Protein AF-A0A371QHG6-F1 (afdb_monomer_lite)

Foldseek 3Di:
DWKKWKWWWWDAVVWIKIFIDIDDDPDPVRVVLQVLLVVLQCVVRIGTDDDMDMDTDDPPPCVVVVVVVVVVVLPDDWAKEKEWEAEDDPDDDDSNDDPVRSVVVVVVVVPDDPVVRVVRTDIDIGIMDIPDPDDDDDDRDYHYTYGYD

Radius of gyration: 16.73 Å; chains: 1; bounding box: 40×27×48 Å

Secondary structure (DSSP, 8-state):
-EEEEEEEEEEETTEEEEEEEEEEESSHHHHHHHHHHHHHHHHTTSEE-S-PPEEEE-TTTTHHHHHHHHHHHH-S-EEEEEEEEE--SSS---TTS-HHHHHHHHHHHT---TTTTGGGEEEEEEEEEE--S---S----EEEEEEE-

pLDDT: mean 76.26, std 13.4, range [43.44, 94.25]

Sequence (149 aa):
MNNYFSEIEFKYGNSQFWFPFFFGAENLEIAKKKLQTYITALKKHYQITNNPNITPIIEKVNSNQLNEYVDKRLKGRVYILNTNIWEMHGMESIPELDLIENMDLLVQSGDYDSNSLAEMINQLKLPVKKLSPDFPETGDEFLLINVLR

Structure (mmCIF, N/CA/C/O backbone):
data_AF-A0A371QHG6-F1
#
_entry.id   AF-A0A371QHG6-F1
#
loop_
_atom_site.group_PDB
_atom_site.id
_atom_site.type_symbol
_atom_site.label_atom_id
_atom_site.label_alt_id
_atom_site.label_comp_id
_atom_site.label_asym_id
_atom_site.label_entity_id
_atom_site.label_seq_id
_atom_site.pdbx_PDB_ins_code
_atom_site.Cartn_x
_atom_site.Cartn_y
_atom_site.Cartn_z
_atom_site.occupancy
_atom_site.B_iso_or_equiv
_atom_site.auth_seq_id
_atom_site.auth_comp_id
_atom_site.auth_asym_id
_atom_site.auth_atom_id
_atom_site.pdbx_PDB_model_num
ATOM 1 N N . MET A 1 1 ? 15.636 -8.694 -7.285 1.00 82.31 1 MET A N 1
ATOM 2 C CA . MET A 1 1 ? 14.490 -7.880 -6.829 1.00 82.31 1 MET A CA 1
ATOM 3 C C . MET A 1 1 ? 14.492 -7.885 -5.310 1.00 82.31 1 MET A C 1
ATOM 5 O O . MET A 1 1 ? 14.597 -8.964 -4.741 1.00 82.31 1 MET A O 1
ATOM 9 N N . ASN A 1 2 ? 14.467 -6.712 -4.679 1.00 90.81 2 ASN A N 1
ATOM 10 C CA . ASN A 1 2 ? 14.468 -6.549 -3.224 1.00 90.81 2 ASN A CA 1
ATOM 11 C C . ASN A 1 2 ? 13.039 -6.307 -2.731 1.00 90.81 2 ASN A C 1
ATOM 13 O O . ASN A 1 2 ? 12.245 -5.678 -3.432 1.00 90.81 2 ASN A O 1
ATOM 17 N N . ASN A 1 3 ? 12.723 -6.786 -1.530 1.00 93.25 3 ASN A N 1
ATOM 18 C CA . ASN A 1 3 ? 11.407 -6.616 -0.926 1.00 93.25 3 ASN A CA 1
ATOM 19 C C . ASN A 1 3 ? 11.426 -5.452 0.068 1.00 93.25 3 ASN A C 1
ATOM 21 O O . ASN A 1 3 ? 12.385 -5.271 0.819 1.00 93.25 3 ASN A O 1
ATOM 25 N N . TYR A 1 4 ? 10.353 -4.673 0.074 1.00 94.25 4 TYR A N 1
ATOM 26 C CA . TYR A 1 4 ? 10.173 -3.505 0.923 1.00 94.25 4 TYR A CA 1
ATOM 27 C C . TYR A 1 4 ? 8.810 -3.554 1.606 1.00 94.25 4 TYR A C 1
ATOM 29 O O . TYR A 1 4 ? 7.848 -4.122 1.084 1.00 94.25 4 TYR A O 1
ATOM 37 N N . PHE A 1 5 ? 8.750 -2.938 2.777 1.00 93.88 5 PHE A N 1
ATOM 3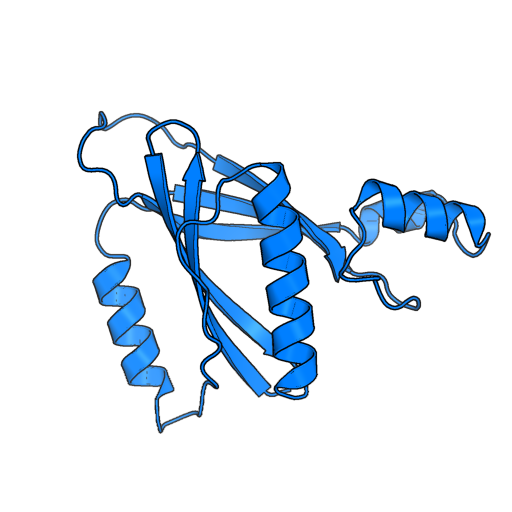8 C CA . PHE A 1 5 ? 7.558 -2.758 3.584 1.00 93.88 5 PHE A CA 1
ATOM 39 C C . PHE A 1 5 ? 7.328 -1.269 3.832 1.00 93.88 5 PHE A C 1
ATOM 41 O O . PHE A 1 5 ? 8.277 -0.514 4.060 1.00 93.88 5 PHE A O 1
ATOM 48 N N . SER A 1 6 ? 6.071 -0.848 3.804 1.00 94.12 6 SER A N 1
ATOM 49 C CA . SER A 1 6 ? 5.655 0.475 4.241 1.00 94.12 6 SER A CA 1
ATOM 50 C C . SER A 1 6 ? 4.284 0.416 4.901 1.00 94.12 6 SER A C 1
ATOM 52 O O . SER A 1 6 ? 3.474 -0.462 4.613 1.00 94.12 6 SER A O 1
ATOM 54 N N . GLU A 1 7 ? 4.018 1.364 5.788 1.00 93.25 7 GLU A N 1
ATOM 55 C CA . GLU A 1 7 ? 2.761 1.453 6.521 1.00 93.25 7 GLU A CA 1
ATOM 56 C C . GLU A 1 7 ? 2.018 2.698 6.092 1.00 93.25 7 GLU A C 1
ATOM 58 O O . GLU A 1 7 ? 2.492 3.809 6.333 1.00 93.25 7 GLU A O 1
ATOM 63 N N . ILE A 1 8 ? 0.841 2.525 5.504 1.00 92.12 8 ILE A N 1
ATOM 64 C CA . ILE A 1 8 ? 0.037 3.647 5.033 1.00 92.12 8 ILE A CA 1
ATOM 65 C C . ILE A 1 8 ? -1.215 3.746 5.891 1.00 92.12 8 ILE A C 1
ATOM 67 O O . ILE A 1 8 ? -1.970 2.784 6.022 1.00 92.12 8 ILE A O 1
ATOM 71 N N . GLU A 1 9 ? -1.443 4.917 6.469 1.00 92.50 9 GLU A N 1
ATOM 72 C CA . GLU A 1 9 ? -2.668 5.249 7.179 1.00 92.50 9 GLU A CA 1
ATOM 73 C C . GLU A 1 9 ? -3.415 6.347 6.443 1.00 92.50 9 GLU A C 1
ATOM 75 O O . GLU A 1 9 ? -2.832 7.340 5.997 1.00 92.50 9 GLU A O 1
ATOM 80 N N . PHE A 1 10 ? -4.720 6.158 6.306 1.00 90.00 10 PHE A N 1
ATOM 81 C CA . PHE A 1 10 ? -5.560 7.057 5.535 1.00 90.00 10 PHE A CA 1
ATOM 82 C C . PHE A 1 10 ? -6.988 7.100 6.068 1.00 90.00 10 PHE A C 1
ATOM 84 O O . PHE A 1 10 ? -7.431 6.195 6.773 1.00 90.00 10 PHE A O 1
ATOM 91 N N . LYS A 1 11 ? -7.720 8.161 5.735 1.00 88.81 11 LYS A N 1
ATOM 92 C CA . LYS A 1 11 ? -9.113 8.369 6.132 1.00 88.81 11 LYS A CA 1
ATOM 93 C C . LYS A 1 11 ? -10.062 8.346 4.941 1.00 88.81 11 LYS A C 1
ATOM 95 O O . LYS A 1 11 ? -9.763 8.919 3.894 1.00 88.81 11 LYS A O 1
ATOM 100 N N . TYR A 1 12 ? -11.228 7.743 5.163 1.00 83.75 12 TYR A N 1
ATOM 101 C CA . TYR A 1 12 ? -12.412 7.816 4.308 1.00 83.75 12 TYR A CA 1
ATOM 102 C C . TYR A 1 12 ? -13.622 8.170 5.178 1.00 83.75 12 TYR A C 1
ATOM 104 O O . TYR A 1 12 ? -13.993 7.411 6.081 1.00 83.75 12 TYR A O 1
ATOM 112 N N . GLY A 1 13 ? -14.206 9.351 4.964 1.00 83.25 13 GLY A N 1
ATOM 113 C CA . GLY A 1 13 ? -15.190 9.910 5.893 1.00 83.25 13 GLY A CA 1
ATOM 114 C C . GLY A 1 13 ? -14.627 9.992 7.320 1.00 83.25 13 GLY A C 1
ATOM 115 O O . GLY A 1 13 ? -13.531 10.505 7.534 1.00 83.25 13 GLY A O 1
ATOM 116 N N . ASN A 1 14 ? -15.348 9.427 8.292 1.00 83.88 14 ASN A N 1
ATOM 117 C CA . ASN A 1 14 ? -14.932 9.386 9.704 1.00 83.88 14 ASN A CA 1
ATOM 118 C C . ASN A 1 14 ? -14.085 8.150 10.065 1.00 83.88 14 ASN A C 1
ATOM 120 O O . ASN A 1 14 ? -13.714 7.954 11.224 1.00 83.88 14 ASN A O 1
ATOM 124 N N . SER A 1 15 ? -13.802 7.286 9.089 1.00 82.44 15 SER A N 1
ATOM 125 C CA . SER A 1 15 ? -13.067 6.043 9.308 1.00 82.44 15 SER A CA 1
ATOM 126 C C . SER A 1 15 ? -11.593 6.233 8.980 1.00 82.44 15 SER A C 1
ATOM 128 O O . SER A 1 15 ? -11.262 6.709 7.897 1.00 82.44 15 SER A O 1
ATOM 130 N N . GLN A 1 16 ? -10.712 5.837 9.896 1.00 88.25 16 GLN A N 1
ATOM 131 C CA . GLN A 1 16 ? -9.277 5.733 9.640 1.00 88.25 16 GLN A CA 1
ATOM 132 C C . GLN A 1 16 ? -8.916 4.278 9.358 1.00 88.25 16 GLN A C 1
ATOM 134 O O . GLN A 1 16 ? -9.453 3.372 9.992 1.00 88.25 16 GLN A O 1
ATOM 139 N N . PHE A 1 17 ? -8.003 4.058 8.425 1.00 86.88 17 PHE A N 1
ATOM 140 C CA . PHE A 1 17 ? -7.540 2.752 7.988 1.00 86.88 17 PHE A CA 1
ATOM 141 C C . PHE A 1 17 ? -6.021 2.682 8.065 1.00 86.88 17 PHE A C 1
ATOM 143 O O . PHE A 1 17 ? -5.339 3.697 7.954 1.00 86.88 17 PHE A O 1
ATOM 150 N N . TRP A 1 18 ? -5.511 1.471 8.242 1.00 90.19 18 TRP A N 1
ATOM 151 C CA . TRP A 1 18 ? -4.106 1.111 8.171 1.00 90.19 18 TRP A CA 1
ATOM 152 C C . TRP A 1 18 ? -3.926 -0.005 7.149 1.00 90.19 18 TRP A C 1
ATOM 154 O O . TRP A 1 18 ? -4.656 -1.002 7.161 1.00 90.19 18 TRP A O 1
ATOM 164 N N . PHE A 1 19 ? -2.938 0.166 6.282 1.00 89.31 19 PHE A N 1
ATOM 165 C CA . PHE A 1 19 ? -2.598 -0.754 5.215 1.00 89.31 19 PHE A CA 1
ATOM 166 C C . PHE A 1 19 ? -1.112 -1.143 5.300 1.00 89.31 19 PHE A C 1
ATOM 168 O O . PHE A 1 19 ? -0.247 -0.275 5.128 1.00 89.31 19 PHE A O 1
ATOM 175 N N . PRO A 1 20 ? -0.800 -2.430 5.555 1.00 90.19 20 PRO A N 1
ATOM 176 C CA . PRO A 1 20 ? 0.559 -2.943 5.447 1.00 90.19 20 PRO A CA 1
ATOM 177 C C . PRO A 1 20 ? 0.911 -3.181 3.975 1.00 90.19 20 PRO A C 1
ATOM 179 O O . PRO A 1 20 ? 0.432 -4.131 3.353 1.00 90.19 20 PRO A O 1
ATOM 182 N N . PHE A 1 21 ? 1.758 -2.325 3.410 1.00 89.88 21 PHE A N 1
ATOM 183 C CA . PHE A 1 21 ? 2.119 -2.384 2.002 1.00 89.88 21 PHE A CA 1
ATOM 184 C C . PHE A 1 21 ? 3.460 -3.094 1.792 1.00 89.88 21 PHE A C 1
ATOM 186 O O . PHE A 1 21 ? 4.523 -2.559 2.105 1.00 89.88 21 PHE A O 1
ATOM 193 N N . PHE A 1 22 ? 3.399 -4.299 1.225 1.00 88.56 22 PHE A N 1
ATOM 194 C CA . PHE A 1 22 ? 4.557 -5.106 0.844 1.00 88.56 22 PHE A CA 1
ATOM 195 C C . PHE A 1 22 ? 4.754 -5.064 -0.669 1.00 88.56 22 PHE A C 1
ATOM 197 O O . PHE A 1 22 ? 3.815 -5.325 -1.423 1.00 88.56 22 PHE A O 1
ATOM 204 N N . PHE A 1 23 ? 5.963 -4.748 -1.132 1.00 88.12 23 PHE A N 1
ATOM 205 C CA . PHE A 1 23 ? 6.225 -4.603 -2.565 1.00 88.12 23 PHE A CA 1
ATOM 206 C C . PHE A 1 23 ? 7.691 -4.834 -2.943 1.00 88.12 23 PHE A C 1
ATOM 208 O O . PHE A 1 23 ? 8.604 -4.653 -2.140 1.00 88.12 23 PHE A O 1
ATOM 215 N N . GLY A 1 24 ? 7.907 -5.231 -4.200 1.00 87.94 24 GLY A N 1
ATOM 216 C CA . GLY A 1 24 ? 9.230 -5.452 -4.780 1.00 87.94 24 GLY A CA 1
ATOM 217 C C . GLY A 1 24 ? 9.747 -4.247 -5.574 1.00 87.94 24 GLY A C 1
ATOM 218 O O . GLY A 1 24 ? 9.012 -3.634 -6.361 1.00 87.94 24 GLY A O 1
ATOM 219 N N . ALA A 1 25 ? 11.031 -3.935 -5.418 1.00 90.12 25 ALA A N 1
ATOM 220 C CA . ALA A 1 25 ? 11.750 -2.947 -6.222 1.00 90.12 25 ALA A CA 1
ATOM 221 C C . ALA A 1 25 ? 13.226 -3.338 -6.387 1.00 90.12 25 ALA A C 1
ATOM 223 O O . ALA A 1 25 ? 13.758 -4.159 -5.641 1.00 90.12 25 ALA A O 1
ATOM 224 N N . GLU A 1 26 ? 13.904 -2.776 -7.383 1.00 90.69 26 GLU A N 1
ATOM 225 C CA . GLU A 1 26 ? 15.319 -3.081 -7.629 1.00 90.69 26 GLU A CA 1
ATOM 226 C C . GLU A 1 26 ? 16.232 -2.430 -6.586 1.00 90.69 26 GLU A C 1
ATOM 228 O O . GLU A 1 26 ? 17.181 -3.049 -6.110 1.00 90.69 26 GLU A O 1
ATOM 233 N N . ASN A 1 27 ? 15.915 -1.201 -6.185 1.00 92.69 27 ASN A N 1
ATOM 234 C CA . ASN A 1 27 ? 16.666 -0.426 -5.206 1.00 92.69 27 ASN A CA 1
ATOM 235 C C . ASN A 1 27 ? 15.735 0.512 -4.415 1.00 92.69 27 ASN A C 1
ATOM 237 O O . ASN A 1 27 ? 14.535 0.607 -4.687 1.00 92.69 27 ASN A O 1
ATOM 241 N N . LEU A 1 28 ? 16.297 1.208 -3.420 1.00 92.38 28 LEU A N 1
ATOM 242 C CA . LEU A 1 28 ? 15.537 2.092 -2.532 1.00 92.38 28 LEU A CA 1
ATOM 243 C C . LEU A 1 28 ? 14.926 3.295 -3.267 1.00 92.38 28 LEU A C 1
ATOM 245 O O . LEU A 1 28 ? 13.853 3.751 -2.881 1.00 92.38 28 LEU A O 1
ATOM 249 N N . GLU A 1 29 ? 15.576 3.820 -4.305 1.00 91.94 29 GLU A N 1
ATOM 250 C CA . GLU A 1 29 ? 15.043 4.955 -5.069 1.00 91.94 29 GLU A CA 1
ATOM 251 C C . GLU A 1 29 ? 13.797 4.555 -5.859 1.00 91.94 29 GLU A C 1
ATOM 253 O O . GLU A 1 29 ? 12.767 5.223 -5.769 1.00 91.94 29 GLU A O 1
ATOM 258 N N . ILE A 1 30 ? 13.842 3.409 -6.542 1.00 89.12 30 ILE A N 1
ATOM 259 C CA . ILE A 1 30 ? 12.679 2.840 -7.234 1.00 89.12 30 ILE A CA 1
ATOM 260 C C . ILE A 1 30 ? 11.584 2.479 -6.224 1.00 89.12 30 ILE A C 1
ATOM 262 O O . ILE A 1 30 ? 10.405 2.706 -6.489 1.00 89.12 30 ILE A O 1
ATOM 266 N N . ALA A 1 31 ? 11.946 1.978 -5.039 1.00 89.56 31 ALA A N 1
ATOM 267 C CA . ALA A 1 31 ? 10.975 1.708 -3.983 1.00 89.56 31 ALA A CA 1
ATOM 268 C C . ALA A 1 31 ? 10.240 2.984 -3.531 1.00 89.56 31 ALA A C 1
ATOM 270 O O . ALA A 1 31 ? 9.020 2.962 -3.367 1.00 89.56 31 ALA A O 1
ATOM 271 N N . LYS A 1 32 ? 10.966 4.101 -3.372 1.00 90.62 32 LYS A N 1
ATOM 272 C CA . LYS A 1 32 ? 10.395 5.417 -3.038 1.00 90.62 32 LYS A CA 1
ATOM 273 C C . LYS A 1 32 ? 9.451 5.917 -4.120 1.00 90.62 32 LYS A C 1
ATOM 275 O O . LYS A 1 32 ? 8.339 6.314 -3.787 1.00 90.62 32 LYS A O 1
ATOM 280 N N . LYS A 1 33 ? 9.864 5.854 -5.390 1.00 87.62 33 LYS A N 1
ATOM 281 C CA . LYS A 1 33 ? 9.011 6.226 -6.529 1.00 87.62 33 LYS A CA 1
ATOM 282 C C . LYS A 1 33 ? 7.722 5.406 -6.538 1.00 87.62 33 LYS A C 1
ATOM 284 O O . LYS A 1 33 ? 6.645 5.986 -6.513 1.00 87.62 33 LYS A O 1
ATOM 289 N N . LYS A 1 34 ? 7.826 4.072 -6.449 1.00 85.81 34 LYS A N 1
ATOM 290 C CA . LYS A 1 34 ? 6.656 3.182 -6.389 1.00 85.81 34 LYS A CA 1
ATOM 291 C C . LYS A 1 34 ? 5.728 3.547 -5.236 1.00 85.81 34 LYS A C 1
ATOM 293 O O . LYS A 1 34 ? 4.540 3.744 -5.459 1.00 85.81 34 LYS A O 1
ATOM 298 N N . LEU A 1 35 ? 6.249 3.672 -4.014 1.00 88.50 35 LEU A N 1
ATOM 299 C CA . LEU A 1 35 ? 5.434 4.063 -2.863 1.00 88.50 35 LEU A CA 1
ATOM 300 C C . LEU A 1 35 ? 4.741 5.415 -3.097 1.00 88.50 35 LEU A C 1
ATOM 302 O O . LEU A 1 35 ? 3.557 5.549 -2.792 1.00 88.50 35 LEU A O 1
ATOM 306 N N . GLN A 1 36 ? 5.447 6.392 -3.669 1.00 87.31 36 GLN A N 1
ATOM 307 C CA . GLN A 1 36 ? 4.881 7.700 -3.975 1.00 87.31 36 GLN A CA 1
ATOM 308 C C . GLN A 1 36 ? 3.725 7.600 -4.975 1.00 87.31 36 GLN A C 1
ATOM 310 O O . GLN A 1 36 ? 2.695 8.227 -4.737 1.00 87.31 36 GLN A O 1
ATOM 315 N N . THR A 1 37 ? 3.826 6.764 -6.011 1.00 82.56 37 THR A N 1
ATOM 316 C CA . THR A 1 37 ? 2.718 6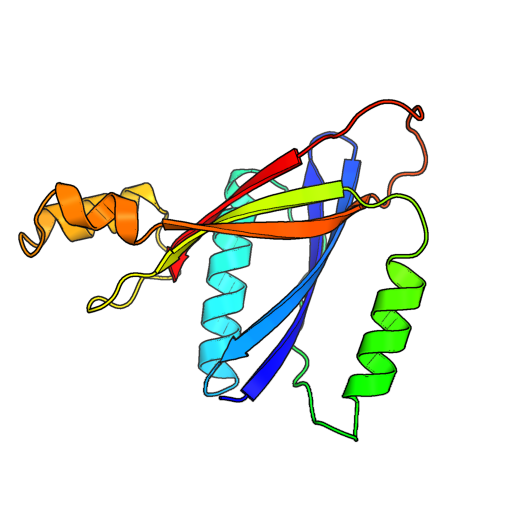.535 -6.951 1.00 82.56 37 THR A CA 1
ATOM 317 C C . THR A 1 37 ? 1.481 5.969 -6.246 1.00 82.56 37 THR A C 1
ATOM 319 O O . THR A 1 37 ? 0.371 6.465 -6.443 1.00 82.56 37 THR A O 1
ATOM 322 N N . TYR A 1 38 ? 1.655 4.995 -5.341 1.00 83.25 38 TYR A N 1
ATOM 323 C CA . TYR A 1 38 ? 0.549 4.465 -4.525 1.00 83.25 38 TYR A CA 1
ATOM 324 C C . TYR A 1 38 ? -0.064 5.535 -3.612 1.00 83.25 38 TYR A C 1
ATOM 326 O O . TYR A 1 38 ? -1.286 5.617 -3.490 1.00 83.25 38 TYR A O 1
ATOM 334 N N . ILE A 1 39 ? 0.762 6.372 -2.978 1.00 87.00 39 ILE A N 1
ATOM 335 C CA . ILE A 1 39 ? 0.298 7.473 -2.122 1.00 87.00 39 ILE A CA 1
ATOM 336 C C . ILE A 1 39 ? -0.477 8.507 -2.936 1.00 87.00 39 ILE A C 1
ATOM 338 O O . ILE A 1 39 ? -1.532 8.954 -2.491 1.00 87.00 39 ILE A O 1
ATOM 342 N N . THR A 1 40 ? 0.026 8.905 -4.104 1.00 83.56 40 THR A N 1
ATOM 343 C CA . THR A 1 40 ? -0.644 9.859 -4.998 1.00 83.56 40 THR A CA 1
ATOM 344 C C . THR A 1 40 ? -2.004 9.312 -5.432 1.00 83.56 40 THR A C 1
ATOM 346 O O . THR A 1 40 ? -3.007 10.014 -5.321 1.00 83.56 40 THR A O 1
ATOM 349 N N . ALA A 1 41 ? -2.069 8.037 -5.819 1.00 79.62 41 ALA A N 1
ATOM 350 C CA . ALA A 1 41 ? -3.316 7.353 -6.152 1.00 79.62 41 ALA A CA 1
ATOM 351 C C . ALA A 1 41 ? -4.311 7.319 -4.978 1.00 79.62 41 ALA A C 1
ATOM 353 O O . ALA A 1 41 ? -5.485 7.652 -5.141 1.00 79.62 41 ALA A O 1
ATOM 354 N N . LEU A 1 42 ? -3.840 6.969 -3.778 1.00 81.75 42 LEU A N 1
ATOM 355 C CA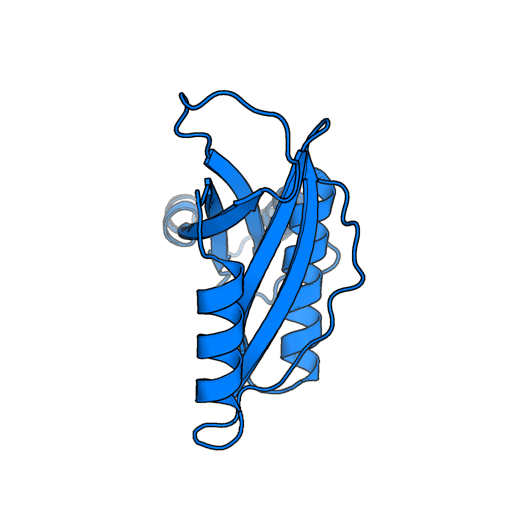 . LEU A 1 42 ? -4.639 6.997 -2.553 1.00 81.75 42 LEU A CA 1
ATOM 356 C C . LEU A 1 42 ? -5.178 8.400 -2.252 1.00 81.75 42 LEU A C 1
ATOM 358 O O . LEU A 1 42 ? -6.354 8.541 -1.924 1.00 81.75 42 LEU A O 1
ATOM 362 N N . LYS A 1 43 ? -4.348 9.439 -2.394 1.00 86.06 43 LYS A N 1
ATOM 363 C CA . LYS A 1 43 ? -4.706 10.835 -2.087 1.00 86.06 43 LYS A CA 1
ATOM 364 C C . LYS A 1 43 ? -5.890 11.367 -2.893 1.00 86.06 43 LYS A C 1
ATOM 366 O O . LYS A 1 43 ? -6.532 12.313 -2.450 1.00 86.06 43 LYS A O 1
ATOM 371 N N . LYS A 1 44 ? -6.208 10.762 -4.040 1.00 81.56 44 LYS A N 1
ATOM 372 C CA . LYS A 1 44 ? -7.385 11.131 -4.842 1.00 81.56 44 LYS A CA 1
ATOM 373 C C . LYS A 1 44 ? -8.709 10.789 -4.169 1.00 81.56 44 LYS A C 1
ATOM 375 O O . LYS A 1 44 ? -9.709 11.456 -4.407 1.00 81.56 44 LYS A O 1
ATOM 380 N N . HIS A 1 45 ? -8.718 9.736 -3.359 1.00 80.19 45 HIS A N 1
ATOM 381 C CA . HIS A 1 45 ? -9.930 9.194 -2.745 1.00 80.19 45 HIS A CA 1
ATOM 382 C C . HIS A 1 45 ? -9.901 9.278 -1.214 1.00 80.19 45 HIS A C 1
ATOM 384 O O . HIS A 1 45 ? -10.948 9.207 -0.571 1.00 80.19 45 HIS A O 1
ATOM 390 N N . TYR A 1 46 ? -8.713 9.438 -0.628 1.00 85.88 46 TYR A N 1
ATOM 391 C CA . TYR A 1 46 ? -8.482 9.329 0.805 1.00 85.88 46 TYR A CA 1
ATOM 392 C C . TYR A 1 46 ? -7.548 10.420 1.314 1.00 85.88 46 TYR A C 1
ATOM 394 O O . TYR A 1 46 ? -6.613 10.847 0.640 1.00 85.88 46 TYR A O 1
ATOM 402 N N . GLN A 1 47 ? -7.736 10.816 2.568 1.00 89.44 47 GLN A N 1
ATOM 403 C CA . GLN A 1 47 ? -6.788 11.693 3.244 1.00 89.44 47 GLN A CA 1
ATOM 404 C C . GLN A 1 47 ? -5.698 10.849 3.909 1.00 89.44 47 GLN A C 1
ATOM 406 O O . GLN A 1 47 ? -5.977 10.147 4.875 1.00 89.44 47 GLN A O 1
ATOM 411 N N . ILE A 1 48 ? -4.458 10.934 3.429 1.00 90.38 48 ILE A N 1
ATOM 412 C CA . ILE A 1 48 ? -3.306 10.282 4.071 1.00 90.38 48 ILE A CA 1
ATOM 413 C C . ILE A 1 48 ? -3.011 10.955 5.419 1.00 90.38 48 ILE A C 1
ATOM 415 O O . ILE A 1 48 ? -2.892 12.180 5.483 1.00 90.38 48 ILE A O 1
ATOM 419 N N . THR A 1 49 ? -2.899 10.167 6.490 1.00 90.12 49 THR A N 1
ATOM 420 C CA . THR A 1 49 ? -2.722 10.667 7.866 1.00 90.12 49 THR A CA 1
ATOM 421 C C . THR A 1 49 ? -1.354 10.384 8.469 1.00 90.12 49 THR A C 1
ATOM 423 O O . THR A 1 49 ? -1.015 10.995 9.479 1.00 90.12 49 THR A O 1
ATOM 426 N N . ASN A 1 50 ? -0.561 9.494 7.874 1.00 86.94 50 ASN A N 1
ATOM 427 C CA . ASN A 1 50 ? 0.824 9.262 8.273 1.00 86.94 50 ASN A CA 1
ATOM 428 C C . ASN A 1 50 ? 1.789 9.588 7.122 1.00 86.94 50 ASN A C 1
ATOM 430 O O . ASN A 1 50 ? 1.398 9.618 5.961 1.00 86.94 50 ASN A O 1
ATOM 434 N N . ASN A 1 51 ? 3.055 9.860 7.442 1.00 80.06 51 ASN A N 1
ATOM 435 C CA . ASN A 1 51 ? 4.106 9.943 6.431 1.00 80.06 51 ASN A CA 1
ATOM 436 C C . ASN A 1 51 ? 4.780 8.562 6.331 1.00 80.06 51 ASN A C 1
ATOM 438 O O . ASN A 1 51 ? 5.540 8.210 7.239 1.00 80.06 51 ASN A O 1
ATOM 442 N N . PRO A 1 52 ? 4.455 7.745 5.318 1.00 86.38 52 PRO A N 1
ATOM 443 C CA . PRO A 1 52 ? 4.899 6.359 5.252 1.00 86.38 52 PRO A CA 1
ATOM 444 C C . PRO A 1 52 ? 6.412 6.265 5.016 1.00 86.38 52 PRO A C 1
ATOM 446 O O . PRO A 1 52 ? 6.954 6.804 4.052 1.00 86.38 52 PRO A O 1
ATOM 449 N N . ASN A 1 53 ? 7.097 5.539 5.900 1.00 89.56 53 ASN A N 1
ATOM 450 C CA . ASN A 1 53 ? 8.514 5.210 5.755 1.00 89.56 53 ASN A CA 1
ATOM 451 C C . ASN A 1 53 ? 8.684 3.883 5.009 1.00 89.56 53 ASN A C 1
ATOM 453 O O . ASN A 1 53 ? 7.830 3.000 5.097 1.00 89.56 53 ASN A O 1
ATOM 457 N N . ILE A 1 54 ? 9.805 3.728 4.301 1.00 93.31 54 ILE A N 1
ATOM 458 C CA . ILE A 1 54 ? 10.170 2.471 3.639 1.00 93.31 54 ILE A CA 1
ATOM 459 C C . ILE A 1 54 ? 11.154 1.703 4.510 1.00 93.3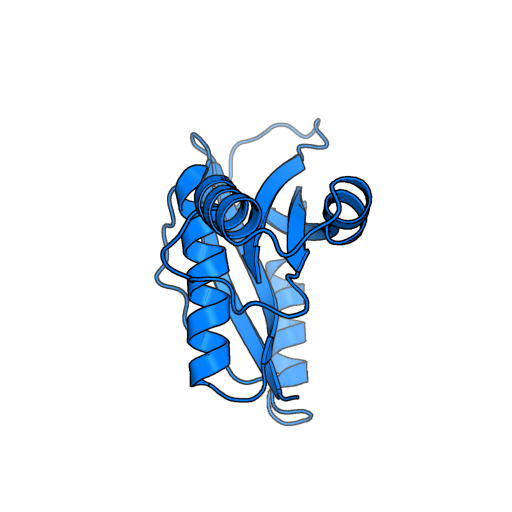1 54 ILE A C 1
ATOM 461 O O . ILE A 1 54 ? 12.210 2.219 4.878 1.00 93.31 54 ILE A O 1
ATOM 465 N N . THR A 1 55 ? 10.833 0.444 4.777 1.00 93.88 55 THR A N 1
ATOM 466 C CA . THR A 1 55 ? 11.695 -0.508 5.472 1.00 93.88 55 THR A CA 1
ATOM 467 C C . THR A 1 55 ? 12.098 -1.626 4.509 1.00 93.88 55 THR A C 1
ATOM 469 O O . THR A 1 55 ? 11.221 -2.291 3.959 1.00 93.88 55 THR A O 1
ATOM 472 N N . PRO A 1 56 ? 13.399 -1.867 4.266 1.00 93.19 56 PRO A N 1
ATOM 473 C CA . PRO A 1 56 ? 13.830 -3.027 3.493 1.00 93.19 56 PRO A CA 1
ATOM 474 C C . PRO A 1 56 ? 13.540 -4.317 4.267 1.00 93.19 56 PRO A C 1
ATOM 476 O O . PRO A 1 56 ? 13.779 -4.398 5.475 1.00 93.19 56 PRO A O 1
ATOM 479 N N . ILE A 1 57 ? 13.050 -5.333 3.565 1.00 92.81 57 ILE A N 1
ATOM 480 C CA . ILE A 1 57 ? 12.815 -6.668 4.112 1.00 92.81 57 ILE A CA 1
ATOM 481 C C . ILE A 1 57 ? 14.042 -7.512 3.797 1.00 92.81 57 ILE A C 1
ATOM 483 O O . ILE A 1 57 ? 14.349 -7.794 2.638 1.00 92.81 57 ILE A O 1
ATOM 487 N N . ILE A 1 58 ? 14.755 -7.898 4.845 1.00 90.31 58 ILE A N 1
ATOM 488 C CA . ILE A 1 58 ? 15.963 -8.705 4.781 1.00 90.31 58 ILE A CA 1
ATOM 489 C C . ILE A 1 58 ? 15.629 -10.064 5.392 1.00 90.31 58 ILE A C 1
ATOM 491 O O . ILE A 1 58 ? 15.350 -10.182 6.592 1.00 90.31 58 ILE A O 1
ATOM 495 N N . GLU A 1 59 ? 15.651 -11.095 4.547 1.00 85.69 59 GLU A N 1
ATOM 496 C CA . GLU A 1 59 ? 15.344 -12.465 4.950 1.00 85.69 59 GLU A CA 1
ATOM 497 C C . GLU A 1 59 ? 16.197 -12.912 6.137 1.00 85.69 59 GLU A C 1
ATOM 499 O O . GLU A 1 59 ? 17.401 -12.659 6.183 1.00 85.69 59 GLU A O 1
ATOM 504 N N . LYS A 1 60 ? 15.562 -13.587 7.104 1.00 82.94 60 LYS A N 1
ATOM 505 C CA . LYS A 1 60 ? 16.164 -14.056 8.370 1.00 82.94 60 LYS A CA 1
ATOM 506 C C . LYS A 1 60 ? 16.683 -12.962 9.313 1.00 82.94 60 LYS A C 1
ATOM 508 O O . LYS A 1 60 ? 17.080 -13.294 10.425 1.00 82.94 60 LYS A O 1
ATOM 513 N N . VAL A 1 61 ? 16.673 -11.691 8.909 1.00 89.00 61 VAL A N 1
ATOM 514 C CA . VAL A 1 61 ? 17.085 -10.564 9.758 1.00 89.00 61 VAL A CA 1
ATOM 515 C C . VAL A 1 61 ? 15.862 -9.898 10.371 1.00 89.00 61 VAL A C 1
ATOM 517 O O . VAL A 1 61 ? 15.755 -9.839 11.592 1.00 89.00 61 VAL A O 1
ATOM 520 N N . ASN A 1 62 ? 14.921 -9.432 9.545 1.00 88.12 62 ASN A N 1
ATOM 521 C CA . ASN A 1 62 ? 13.728 -8.724 10.024 1.00 88.12 62 ASN A CA 1
ATOM 522 C C . ASN A 1 62 ? 12.404 -9.242 9.442 1.00 88.12 62 ASN A C 1
ATOM 524 O O . ASN A 1 62 ? 11.355 -8.821 9.924 1.00 88.12 62 ASN A O 1
ATOM 528 N N . SER A 1 63 ? 12.417 -10.165 8.469 1.00 87.31 63 SER A N 1
ATOM 529 C CA . SER A 1 63 ? 11.186 -10.665 7.834 1.00 87.31 63 SER A CA 1
ATOM 530 C C . SER A 1 63 ? 10.216 -11.293 8.843 1.00 87.31 63 SER A C 1
ATOM 532 O O . SER A 1 63 ? 9.049 -10.914 8.884 1.00 87.31 63 SER A O 1
ATOM 534 N N . ASN A 1 64 ? 10.704 -12.155 9.742 1.00 88.06 64 ASN A N 1
ATOM 535 C CA . ASN A 1 64 ? 9.869 -12.761 10.790 1.00 88.06 64 ASN A CA 1
ATOM 536 C C . ASN A 1 64 ? 9.290 -11.723 11.760 1.00 88.06 64 ASN A C 1
ATOM 538 O O . ASN A 1 64 ? 8.116 -11.793 12.107 1.00 88.06 64 ASN A O 1
ATOM 542 N N . GLN A 1 65 ? 10.094 -10.740 12.173 1.00 89.62 65 GLN A N 1
ATOM 543 C CA . GLN A 1 65 ? 9.646 -9.690 13.091 1.00 89.62 65 GLN A CA 1
ATOM 544 C C . GLN A 1 65 ? 8.580 -8.797 12.448 1.00 89.62 65 GLN A C 1
ATOM 546 O O . GLN A 1 65 ? 7.597 -8.456 13.102 1.00 89.62 65 GLN A O 1
ATOM 551 N N . LEU A 1 66 ? 8.750 -8.451 11.168 1.00 89.31 66 LEU A N 1
ATOM 552 C CA . LEU A 1 66 ? 7.767 -7.688 10.400 1.00 89.31 66 LEU A CA 1
ATOM 553 C C . LEU A 1 66 ? 6.471 -8.477 10.209 1.00 89.31 66 LEU A C 1
ATOM 555 O O . LEU A 1 66 ? 5.397 -7.919 10.418 1.00 89.31 66 LEU A O 1
ATOM 559 N N . ASN A 1 67 ? 6.564 -9.768 9.885 1.00 84.38 67 ASN A N 1
ATOM 560 C CA . ASN A 1 67 ? 5.393 -10.633 9.757 1.00 84.38 67 ASN A CA 1
ATOM 561 C C . ASN A 1 67 ? 4.643 -10.739 11.087 1.00 84.38 67 ASN A C 1
ATOM 563 O O . ASN A 1 67 ? 3.452 -10.462 11.132 1.00 84.38 67 ASN A O 1
ATOM 567 N N . GLU A 1 68 ? 5.332 -11.021 12.196 1.00 87.44 68 GLU A N 1
ATOM 568 C CA . GLU A 1 68 ? 4.696 -11.064 13.517 1.00 87.44 68 GLU A CA 1
ATOM 569 C C . GLU A 1 68 ? 4.067 -9.726 13.918 1.00 87.44 68 GLU A C 1
ATOM 571 O O . GLU A 1 68 ? 3.009 -9.699 14.553 1.00 87.44 68 GLU A O 1
ATOM 576 N N . TYR A 1 69 ? 4.728 -8.614 13.597 1.00 89.81 69 TYR A N 1
ATOM 577 C CA . TYR A 1 69 ? 4.211 -7.272 13.839 1.00 89.81 69 TYR A CA 1
ATOM 578 C C . TYR A 1 69 ? 2.919 -7.031 13.051 1.00 89.81 69 TYR A C 1
ATOM 580 O O . TYR A 1 69 ? 1.908 -6.631 13.638 1.00 89.81 69 TYR A O 1
ATOM 588 N N . VAL A 1 70 ? 2.930 -7.328 11.750 1.00 86.44 70 VAL A N 1
ATOM 589 C CA . VAL A 1 70 ? 1.768 -7.177 10.871 1.00 86.44 70 VAL A CA 1
ATOM 590 C C . VAL A 1 70 ? 0.645 -8.112 11.291 1.00 86.44 70 VAL A C 1
ATOM 592 O O . VAL A 1 70 ? -0.479 -7.642 11.441 1.00 86.44 70 VAL A O 1
ATOM 595 N N . ASP A 1 71 ? 0.931 -9.378 11.584 1.00 82.88 71 ASP A N 1
ATOM 596 C CA . ASP A 1 71 ? -0.056 -10.353 12.045 1.00 82.88 71 ASP A CA 1
ATOM 597 C C . ASP A 1 71 ? -0.719 -9.892 13.339 1.00 82.88 71 ASP A C 1
ATOM 599 O O . ASP A 1 71 ? -1.945 -9.891 13.446 1.00 82.88 71 ASP A O 1
ATOM 603 N N . LYS A 1 72 ? 0.067 -9.435 14.326 1.00 83.69 72 LYS A N 1
ATOM 604 C CA . LYS A 1 72 ? -0.462 -8.879 15.582 1.00 83.69 72 LYS A CA 1
ATOM 605 C C . LYS A 1 72 ? -1.322 -7.646 15.325 1.00 83.69 72 LYS A C 1
ATOM 607 O O . LYS A 1 72 ? -2.379 -7.517 15.947 1.00 83.69 72 LYS A O 1
ATOM 612 N N . ARG A 1 73 ? -0.903 -6.758 14.419 1.00 83.69 73 ARG A N 1
ATOM 613 C CA . ARG A 1 73 ? -1.631 -5.525 14.104 1.00 83.69 73 ARG A CA 1
ATOM 614 C C . ARG A 1 73 ? -2.898 -5.802 13.294 1.00 83.69 73 ARG A C 1
ATOM 616 O O . ARG A 1 73 ? -3.899 -5.152 13.573 1.00 83.69 73 ARG A O 1
ATOM 623 N N . LEU A 1 74 ? -2.913 -6.784 12.393 1.00 77.25 74 LEU A N 1
ATOM 624 C CA . LEU A 1 74 ? -4.079 -7.201 11.600 1.00 77.25 74 LEU A CA 1
ATOM 625 C C . LEU A 1 74 ? -5.137 -7.973 12.398 1.00 77.25 74 LEU A C 1
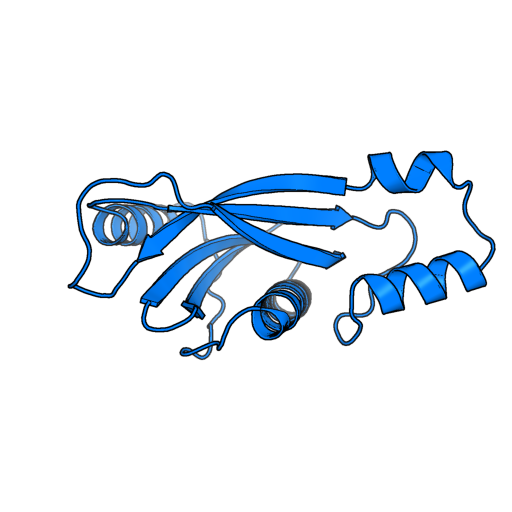ATOM 627 O O . LEU A 1 74 ? -6.254 -8.110 11.907 1.00 77.25 74 LEU A O 1
ATOM 631 N N . LYS A 1 75 ? -4.844 -8.437 13.622 1.00 72.25 75 LYS A N 1
ATOM 632 C CA . LYS A 1 75 ? -5.849 -9.108 14.468 1.00 72.25 75 LYS A CA 1
ATOM 633 C C . LYS A 1 75 ? -7.126 -8.266 14.594 1.00 72.25 75 LYS A C 1
ATOM 635 O O . LYS A 1 75 ? -7.066 -7.073 14.915 1.00 72.25 75 LYS A O 1
ATOM 640 N N . GLY A 1 76 ? -8.269 -8.919 14.382 1.00 66.88 76 GLY A N 1
ATOM 641 C CA . GLY A 1 76 ? -9.601 -8.313 14.374 1.00 66.88 76 GLY A CA 1
ATOM 642 C C . GLY A 1 76 ? -10.262 -8.384 12.996 1.00 66.88 76 GLY A C 1
ATOM 643 O O . GLY A 1 76 ? -9.905 -9.220 12.169 1.00 66.88 76 GLY A O 1
ATOM 644 N N . ARG A 1 77 ? -11.245 -7.511 12.756 1.00 70.25 77 ARG A N 1
ATOM 645 C CA . ARG A 1 77 ? -11.932 -7.410 11.462 1.00 70.25 77 ARG A CA 1
ATOM 646 C C . ARG A 1 77 ? -11.048 -6.689 10.444 1.00 70.25 77 ARG A C 1
ATOM 648 O O . ARG A 1 77 ? -10.561 -5.588 10.712 1.00 70.25 77 ARG A O 1
ATOM 655 N N . VAL A 1 78 ? -10.892 -7.297 9.273 1.00 75.31 78 VAL A N 1
ATOM 656 C CA . VAL A 1 78 ? -10.189 -6.726 8.120 1.00 75.31 78 VAL A CA 1
ATOM 657 C C . VAL A 1 78 ? -11.190 -6.332 7.038 1.00 75.31 78 VAL A C 1
ATOM 659 O O . VAL A 1 78 ? -12.236 -6.957 6.888 1.00 75.31 78 VAL A O 1
ATOM 662 N N . TYR A 1 79 ? -10.859 -5.280 6.306 1.00 73.12 79 TYR A N 1
ATOM 663 C CA . TYR A 1 79 ? -11.572 -4.795 5.130 1.00 73.12 79 TYR A CA 1
ATOM 664 C C . TYR A 1 79 ? -10.739 -5.132 3.898 1.00 73.12 79 TYR A C 1
ATOM 666 O O . TYR A 1 79 ? -9.523 -5.309 4.003 1.00 73.12 79 TYR A O 1
ATOM 674 N N . ILE A 1 80 ? -11.368 -5.208 2.729 1.00 76.44 80 ILE A N 1
ATOM 675 C CA . ILE A 1 80 ? -10.660 -5.515 1.486 1.00 76.44 80 ILE A CA 1
ATOM 676 C C . ILE A 1 80 ? -10.522 -4.245 0.649 1.00 76.44 80 ILE A C 1
ATOM 678 O O . ILE A 1 80 ? -11.492 -3.671 0.160 1.00 76.44 80 ILE A O 1
ATOM 682 N N . LEU A 1 81 ? -9.282 -3.818 0.467 1.00 74.69 81 LEU A N 1
ATOM 683 C CA . LEU A 1 81 ? -8.875 -2.789 -0.469 1.00 74.69 81 LEU A CA 1
ATOM 684 C C . LEU A 1 81 ? -8.657 -3.432 -1.840 1.00 74.69 81 LEU A C 1
ATOM 686 O O . LEU A 1 81 ? -7.689 -4.156 -2.056 1.00 74.69 81 LEU A O 1
ATOM 690 N N . ASN A 1 82 ? -9.570 -3.183 -2.766 1.00 67.69 82 ASN A N 1
ATOM 691 C CA . ASN A 1 82 ? -9.393 -3.509 -4.169 1.00 67.69 82 ASN A CA 1
ATOM 692 C C . ASN A 1 82 ? -8.531 -2.423 -4.821 1.00 67.69 82 ASN A C 1
ATOM 694 O O . ASN A 1 82 ? -8.918 -1.258 -4.888 1.00 67.69 82 ASN A O 1
ATOM 698 N N . THR A 1 83 ? -7.372 -2.795 -5.338 1.00 65.62 83 THR A N 1
ATOM 699 C CA . THR A 1 83 ? -6.526 -1.892 -6.116 1.00 65.62 83 THR A CA 1
ATOM 700 C C . THR A 1 83 ? -6.463 -2.378 -7.552 1.00 65.62 83 THR A C 1
ATOM 702 O O . THR A 1 83 ? -5.959 -3.472 -7.797 1.00 65.62 83 THR A O 1
ATOM 705 N N . ASN A 1 84 ? -6.939 -1.573 -8.495 1.00 66.88 84 ASN A N 1
ATOM 706 C CA . ASN A 1 84 ? -6.643 -1.783 -9.905 1.00 66.88 84 ASN A CA 1
ATOM 707 C C . ASN A 1 84 ? -5.243 -1.240 -10.149 1.00 66.88 84 ASN A C 1
ATOM 709 O O . ASN A 1 84 ? -5.019 -0.030 -10.077 1.00 66.88 84 ASN A O 1
ATOM 713 N N . ILE A 1 85 ? -4.299 -2.139 -10.372 1.00 63.31 85 ILE A N 1
ATOM 714 C CA . ILE A 1 85 ? -2.951 -1.790 -10.778 1.00 63.31 85 ILE A CA 1
ATOM 715 C C . ILE A 1 85 ? -2.910 -1.859 -12.287 1.00 63.31 85 ILE A C 1
ATOM 717 O O . ILE A 1 85 ? -3.270 -2.871 -12.876 1.00 63.31 85 ILE A O 1
ATOM 721 N N . TRP A 1 86 ? -2.434 -0.788 -12.885 1.00 63.88 86 TRP A N 1
ATOM 722 C CA . TRP A 1 86 ? -2.127 -0.734 -14.297 1.00 63.88 86 TRP A CA 1
ATOM 723 C C . TRP A 1 86 ? -0.617 -0.805 -14.425 1.00 63.88 86 TRP A C 1
ATOM 725 O O . TRP A 1 86 ? 0.083 0.029 -13.847 1.00 63.88 86 TRP A O 1
ATOM 735 N N . GLU A 1 87 ? -0.121 -1.825 -15.114 1.00 60.19 87 GLU A N 1
ATOM 736 C CA . GLU A 1 87 ? 1.308 -1.983 -15.374 1.00 60.19 87 GLU A CA 1
ATOM 737 C C . GLU A 1 87 ? 1.574 -1.703 -16.849 1.00 60.19 87 GLU A C 1
ATOM 739 O O . GLU A 1 87 ? 1.123 -2.442 -17.726 1.00 60.19 87 GLU A O 1
ATOM 744 N N . MET A 1 88 ? 2.270 -0.599 -17.125 1.00 57.78 88 MET A N 1
ATOM 745 C CA . MET A 1 88 ? 2.593 -0.211 -18.493 1.00 57.78 88 MET A CA 1
ATOM 746 C C . MET A 1 88 ? 3.887 -0.885 -18.946 1.00 57.78 88 MET A C 1
ATOM 748 O O . MET A 1 88 ? 4.988 -0.509 -18.554 1.00 57.78 88 MET A O 1
ATOM 752 N N . HIS A 1 89 ? 3.770 -1.911 -19.789 1.00 52.41 89 HIS A N 1
ATOM 753 C CA . HIS A 1 89 ? 4.931 -2.540 -20.409 1.00 52.41 89 HIS A CA 1
ATOM 754 C C . HIS A 1 89 ? 5.408 -1.700 -21.600 1.00 52.41 89 HIS A C 1
ATOM 756 O O . HIS A 1 89 ? 4.759 -1.673 -22.637 1.00 52.41 89 HIS A O 1
ATOM 762 N N . GLY A 1 90 ? 6.559 -1.035 -21.457 1.00 53.88 90 GLY A N 1
ATOM 763 C CA . GLY A 1 90 ? 7.217 -0.301 -22.549 1.00 53.88 90 GLY A CA 1
ATOM 764 C C . GLY A 1 90 ? 7.213 1.225 -22.419 1.00 53.88 90 GLY A C 1
ATOM 765 O O . GLY A 1 90 ? 7.919 1.881 -23.179 1.00 53.88 90 GLY A O 1
ATOM 766 N N . MET A 1 91 ? 6.505 1.793 -21.439 1.00 58.75 91 MET A N 1
ATOM 767 C CA . MET A 1 91 ? 6.558 3.221 -21.109 1.00 58.75 91 MET A CA 1
ATOM 768 C C . MET A 1 91 ? 6.611 3.382 -19.585 1.00 58.75 91 MET A C 1
ATOM 770 O O . MET A 1 91 ? 5.797 2.793 -18.878 1.00 58.75 91 MET A O 1
ATOM 774 N N . GLU A 1 92 ? 7.595 4.126 -19.068 1.00 60.88 92 GLU A N 1
ATOM 775 C CA . GLU A 1 92 ? 7.709 4.382 -17.625 1.00 60.88 92 GLU A CA 1
ATOM 776 C C . GLU A 1 92 ? 6.545 5.288 -17.200 1.00 60.88 92 GLU A C 1
ATOM 778 O O . GLU A 1 92 ? 6.371 6.370 -17.765 1.00 60.88 92 GLU A O 1
ATOM 783 N N . SER A 1 93 ? 5.727 4.845 -16.237 1.00 61.84 93 SER A N 1
ATOM 784 C CA . SER A 1 93 ? 4.670 5.696 -15.689 1.00 61.84 93 SER A CA 1
ATOM 785 C C . SER A 1 93 ? 5.283 6.934 -15.036 1.00 61.84 93 SER A C 1
ATOM 787 O O . SER A 1 93 ? 6.323 6.851 -14.377 1.00 61.84 93 SER A O 1
ATOM 789 N N . ILE A 1 94 ? 4.647 8.093 -15.213 1.00 72.19 94 ILE A N 1
ATOM 790 C CA . ILE A 1 94 ? 5.096 9.332 -14.573 1.00 72.19 94 ILE A CA 1
ATOM 791 C C . ILE A 1 94 ? 4.449 9.386 -13.178 1.00 72.19 94 ILE A C 1
ATOM 793 O O . ILE A 1 94 ? 3.225 9.526 -13.100 1.00 72.19 94 ILE A O 1
ATOM 797 N N . PRO A 1 95 ? 5.215 9.263 -12.069 1.00 64.12 95 PRO A N 1
ATOM 798 C CA . PRO A 1 95 ? 4.663 9.132 -10.710 1.00 64.12 95 PRO A CA 1
ATOM 799 C C . PRO A 1 95 ? 3.816 10.320 -10.238 1.00 64.12 95 PRO A C 1
ATOM 801 O O . PRO A 1 95 ? 3.029 10.200 -9.293 1.00 64.12 95 PRO A O 1
ATOM 804 N N . GLU A 1 96 ? 4.023 11.481 -10.853 1.00 68.62 96 GLU A N 1
ATOM 805 C CA . GLU A 1 96 ? 3.302 12.720 -10.586 1.00 68.62 96 GLU A CA 1
ATOM 806 C C . GLU A 1 96 ? 1.930 12.760 -11.261 1.00 68.62 96 GLU A C 1
ATOM 808 O O . GLU A 1 96 ? 1.068 13.517 -10.815 1.00 68.62 96 GLU A O 1
ATOM 813 N N . LEU A 1 97 ? 1.733 11.953 -12.305 1.00 68.25 97 LEU A N 1
ATOM 814 C CA . LEU A 1 97 ? 0.524 11.950 -13.108 1.00 68.25 97 LEU A CA 1
ATOM 815 C C . LEU A 1 97 ? -0.488 10.911 -12.632 1.00 68.25 97 LEU A C 1
ATOM 817 O O . LEU A 1 97 ? -0.199 9.857 -12.060 1.00 68.25 97 LEU A O 1
ATOM 821 N N . ASP A 1 98 ? -1.728 11.252 -12.898 1.00 66.06 98 ASP A N 1
ATOM 822 C CA . ASP A 1 98 ? -2.927 10.516 -12.583 1.00 66.06 98 ASP A CA 1
ATOM 823 C C . ASP A 1 98 ? -3.202 9.404 -13.643 1.00 66.06 98 ASP A C 1
ATOM 825 O O . ASP A 1 98 ? -2.561 9.374 -14.690 1.00 66.06 98 ASP A O 1
ATOM 829 N N . LEU A 1 99 ? -4.088 8.421 -13.369 1.00 65.00 99 LEU A N 1
ATOM 830 C CA . LEU A 1 99 ? -4.388 7.326 -14.318 1.00 65.00 99 LEU A CA 1
ATOM 831 C C . LEU A 1 99 ? -4.872 7.853 -15.668 1.00 65.00 99 LEU A C 1
ATOM 833 O O . LEU A 1 99 ? -4.376 7.411 -16.697 1.00 65.00 99 LEU A O 1
ATOM 837 N N . ILE A 1 100 ? -5.822 8.783 -15.650 1.00 70.25 100 ILE A N 1
ATOM 838 C CA . ILE A 1 100 ? -6.378 9.371 -16.864 1.00 70.25 100 ILE A CA 1
ATOM 839 C C . ILE A 1 100 ? -5.292 10.168 -17.583 1.00 70.25 100 ILE A C 1
ATOM 841 O O . ILE A 1 100 ? -5.129 10.006 -18.783 1.00 70.25 100 ILE A O 1
ATOM 845 N N . GLU A 1 101 ? -4.472 10.923 -16.852 1.00 75.38 101 GLU A N 1
ATOM 846 C CA . GLU A 1 101 ? -3.365 11.689 -17.437 1.00 75.38 101 GLU A CA 1
ATOM 847 C C . GLU A 1 101 ? -2.303 10.793 -18.100 1.00 75.38 101 GLU A C 1
ATOM 849 O O . GLU A 1 101 ? -1.838 11.095 -19.199 1.00 75.38 101 GLU A O 1
ATOM 854 N N . ASN A 1 102 ? -1.939 9.665 -17.481 1.00 71.81 102 ASN A N 1
ATOM 855 C CA . ASN A 1 102 ? -1.030 8.695 -18.103 1.00 71.81 102 ASN A CA 1
ATOM 856 C C . ASN A 1 102 ? -1.681 8.011 -19.314 1.00 71.81 102 ASN A C 1
ATOM 858 O O . ASN A 1 102 ? -1.009 7.795 -20.321 1.00 71.81 102 ASN A O 1
ATOM 862 N N . MET A 1 103 ? -2.979 7.694 -19.248 1.00 69.44 103 MET A N 1
ATOM 863 C CA . MET A 1 103 ? -3.717 7.140 -20.387 1.00 69.44 103 MET A CA 1
ATOM 864 C C . MET A 1 103 ? -3.783 8.129 -21.553 1.00 69.44 103 MET A C 1
ATOM 866 O O . MET A 1 103 ? -3.573 7.727 -22.694 1.00 69.44 103 MET A O 1
ATOM 870 N N . ASP A 1 104 ? -4.018 9.410 -21.281 1.00 75.62 104 ASP A N 1
ATOM 871 C CA . ASP A 1 104 ? -4.067 10.460 -22.297 1.00 75.62 104 ASP A CA 1
ATOM 872 C C . ASP A 1 104 ? -2.708 10.629 -22.982 1.00 75.62 104 ASP A C 1
ATOM 874 O O . ASP A 1 104 ? -2.648 10.700 -24.210 1.00 75.62 104 ASP A O 1
ATOM 878 N N . LEU A 1 105 ? -1.608 10.623 -22.219 1.00 75.75 105 LEU A N 1
ATOM 879 C CA . LEU A 1 105 ? -0.253 10.632 -22.783 1.00 75.75 105 LEU A CA 1
ATOM 880 C C . LEU A 1 105 ? 0.007 9.424 -23.681 1.00 75.75 105 LEU A C 1
ATOM 882 O O . LEU A 1 105 ? 0.609 9.546 -24.748 1.00 75.75 105 LEU A O 1
ATOM 886 N N . LEU A 1 106 ? -0.468 8.258 -23.262 1.00 69.62 106 LEU A N 1
ATOM 887 C CA . LEU A 1 106 ? -0.255 7.017 -23.983 1.00 69.62 106 LEU A CA 1
ATOM 888 C C . LEU A 1 106 ? -1.086 6.962 -25.273 1.00 69.62 106 LEU A C 1
ATOM 890 O O . LEU A 1 106 ? -0.555 6.608 -26.324 1.00 69.62 106 LEU A O 1
ATOM 894 N N . VAL A 1 107 ? -2.341 7.415 -25.252 1.00 69.88 107 VAL A N 1
ATOM 895 C CA . VAL A 1 107 ? -3.153 7.578 -26.471 1.00 69.88 107 VAL A CA 1
ATOM 896 C C . VAL A 1 107 ? -2.506 8.587 -27.425 1.00 69.88 107 VAL A C 1
ATOM 898 O O . VAL A 1 107 ? -2.467 8.353 -28.632 1.00 69.88 107 VAL A O 1
ATOM 901 N N . GLN A 1 108 ? -1.952 9.684 -26.900 1.00 72.81 108 GLN A N 1
ATOM 902 C CA . GLN A 1 108 ? -1.251 10.695 -27.700 1.00 72.81 108 GLN A CA 1
ATOM 903 C C . GLN A 1 108 ? 0.066 10.192 -28.302 1.00 72.81 108 GLN A C 1
ATOM 905 O O . GLN A 1 108 ? 0.461 10.678 -29.361 1.00 72.81 108 GLN A O 1
ATOM 910 N N . SER A 1 109 ? 0.731 9.221 -27.668 1.00 71.44 109 SER A N 1
ATOM 911 C CA . SER A 1 109 ? 1.970 8.633 -28.194 1.00 71.44 109 SER A CA 1
ATOM 912 C C . SER A 1 109 ? 1.756 7.813 -29.473 1.00 71.44 109 SER A C 1
ATOM 914 O O . SER A 1 109 ? 2.685 7.655 -30.256 1.00 71.44 109 SER A O 1
ATOM 916 N N . GLY A 1 110 ? 0.527 7.342 -29.723 1.00 65.38 110 GLY A N 1
ATOM 917 C CA . GLY A 1 110 ? 0.176 6.584 -30.928 1.00 65.38 110 GLY A CA 1
ATOM 918 C C . GLY A 1 110 ? 0.646 5.123 -30.936 1.00 65.38 110 GLY A C 1
ATOM 919 O O . GLY A 1 110 ? 0.424 4.431 -31.927 1.00 65.38 110 GLY A O 1
ATOM 920 N N . ASP A 1 111 ? 1.241 4.641 -29.843 1.00 62.69 111 ASP A N 1
ATOM 921 C CA . ASP A 1 111 ? 1.917 3.339 -29.776 1.00 62.69 111 ASP A CA 1
ATOM 922 C C . ASP A 1 111 ? 1.007 2.140 -29.404 1.00 62.69 111 ASP A C 1
ATOM 924 O O . ASP A 1 111 ? 1.522 1.054 -29.141 1.00 62.69 111 ASP A O 1
ATOM 928 N N . TYR A 1 112 ? -0.333 2.276 -29.375 1.00 64.75 112 TYR A N 1
ATOM 929 C CA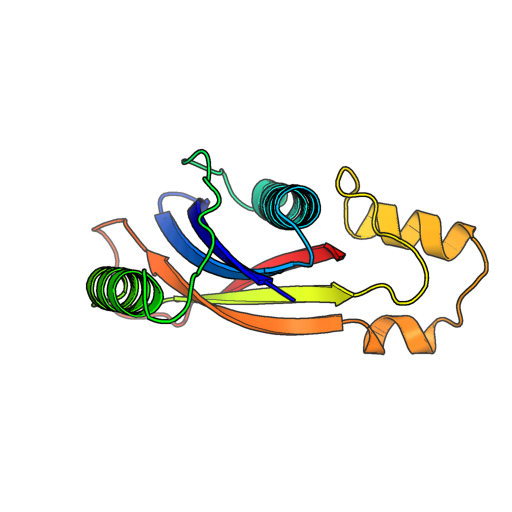 . TYR A 1 112 ? -1.214 1.227 -28.814 1.00 64.75 112 TYR A CA 1
ATOM 930 C C . TYR A 1 112 ? -2.496 0.899 -29.599 1.00 64.75 112 TYR A C 1
ATOM 932 O O . TYR A 1 112 ? -3.201 1.779 -30.093 1.00 64.75 112 TYR A O 1
ATOM 940 N N . ASP A 1 113 ? -2.833 -0.399 -29.623 1.00 62.09 113 ASP A N 1
ATOM 941 C CA . ASP A 1 113 ? -4.137 -0.941 -30.026 1.00 62.09 113 ASP A CA 1
ATOM 942 C C . ASP A 1 113 ? -5.076 -0.984 -28.807 1.00 62.09 113 ASP A C 1
ATOM 944 O O . ASP A 1 113 ? -4.766 -1.571 -27.772 1.00 62.09 113 ASP A O 1
ATOM 948 N N . SER A 1 114 ? -6.249 -0.362 -28.929 1.00 56.44 114 SER A N 1
ATOM 949 C CA . SER A 1 114 ? -7.259 -0.208 -27.868 1.00 56.44 114 SER A CA 1
ATOM 950 C C . SER A 1 114 ? -7.648 -1.501 -27.130 1.00 56.44 114 SER A C 1
ATOM 952 O O . SER A 1 114 ? -8.053 -1.437 -25.968 1.00 56.44 114 SER A O 1
ATOM 954 N N . ASN A 1 115 ? -7.490 -2.669 -27.762 1.00 53.28 115 ASN A N 1
ATOM 955 C CA . ASN A 1 115 ? -7.809 -3.964 -27.158 1.00 53.28 115 ASN A CA 1
ATOM 956 C C . ASN A 1 115 ? -6.758 -4.457 -26.141 1.00 53.28 115 ASN A C 1
ATOM 958 O O . ASN A 1 115 ? -7.110 -5.250 -25.272 1.00 53.28 115 ASN A O 1
ATOM 962 N N . SER A 1 116 ? -5.506 -3.977 -26.184 1.00 59.28 116 SER A N 1
ATOM 963 C CA . SER A 1 116 ? -4.441 -4.423 -25.265 1.00 59.28 116 SER A CA 1
ATOM 964 C C . SER A 1 116 ? -4.434 -3.683 -23.922 1.00 59.28 116 SER A C 1
ATOM 966 O O . SER A 1 116 ? -3.859 -4.170 -22.954 1.00 59.28 116 SER A O 1
ATOM 968 N N . LEU A 1 117 ? -5.085 -2.517 -23.830 1.00 58.84 117 LEU A N 1
ATOM 969 C CA . LEU A 1 117 ? -5.056 -1.672 -22.626 1.00 58.84 117 LEU A CA 1
ATOM 970 C C . LEU A 1 117 ? -5.788 -2.299 -21.437 1.00 58.84 117 LEU A C 1
ATOM 972 O O . LEU A 1 117 ? -5.349 -2.168 -20.298 1.00 58.84 117 LEU A O 1
ATOM 976 N N . ALA A 1 118 ? -6.894 -2.999 -21.693 1.00 56.41 118 ALA A N 1
ATOM 977 C CA . ALA A 1 118 ? -7.673 -3.646 -20.641 1.00 56.41 118 ALA A CA 1
ATOM 978 C C . ALA A 1 118 ? -6.954 -4.865 -20.036 1.00 56.41 118 ALA A C 1
ATOM 980 O O . ALA A 1 118 ? -7.149 -5.171 -18.861 1.00 56.41 118 ALA A O 1
ATOM 981 N N . GLU A 1 119 ? -6.098 -5.538 -20.810 1.00 58.31 119 GLU A N 1
ATOM 982 C CA . GLU A 1 119 ? -5.313 -6.690 -20.345 1.00 58.31 119 GLU A CA 1
ATOM 983 C C . GLU A 1 119 ? -4.157 -6.281 -19.416 1.00 58.31 119 GLU A C 1
ATOM 985 O O . GLU A 1 119 ? -3.633 -7.106 -18.670 1.00 58.31 119 GLU A O 1
ATOM 990 N N . MET A 1 120 ? -3.796 -4.994 -19.404 1.00 63.34 120 MET A N 1
ATOM 991 C CA . MET A 1 120 ? -2.743 -4.423 -18.555 1.00 63.34 120 MET A CA 1
ATOM 992 C C . MET A 1 120 ? -3.240 -4.063 -17.143 1.00 63.34 120 MET A C 1
ATOM 994 O O . MET A 1 120 ? -2.453 -3.631 -16.294 1.00 63.34 120 MET A O 1
ATOM 998 N N . ILE A 1 121 ? -4.540 -4.249 -16.875 1.00 63.56 121 ILE A N 1
ATOM 999 C CA . ILE A 1 121 ? -5.157 -4.018 -15.568 1.00 63.56 121 ILE A CA 1
ATOM 1000 C C . ILE A 1 121 ? -5.121 -5.303 -14.753 1.00 63.56 121 ILE A C 1
ATOM 1002 O O . ILE A 1 121 ? -5.838 -6.263 -15.035 1.00 63.56 121 ILE A O 1
ATOM 1006 N N . ASN A 1 122 ? -4.368 -5.294 -13.664 1.00 67.69 122 ASN A N 1
ATOM 1007 C CA . ASN A 1 122 ? -4.432 -6.336 -12.657 1.00 67.69 122 ASN A CA 1
ATOM 1008 C C . ASN A 1 122 ? -5.184 -5.837 -11.419 1.00 67.69 122 ASN A C 1
ATOM 1010 O O . ASN A 1 122 ? -4.798 -4.849 -10.793 1.00 67.69 122 ASN A O 1
ATOM 1014 N N . GLN A 1 123 ? -6.246 -6.537 -11.025 1.00 67.00 123 GLN A N 1
ATOM 1015 C CA . GLN A 1 123 ? -6.953 -6.245 -9.783 1.00 67.00 123 GLN A CA 1
ATOM 1016 C C . GLN A 1 123 ? -6.310 -7.010 -8.622 1.00 67.00 123 GLN A C 1
ATOM 1018 O O . GLN A 1 123 ? -6.433 -8.231 -8.519 1.00 67.00 123 GLN A O 1
ATOM 1023 N N . LEU A 1 124 ? -5.687 -6.290 -7.691 1.00 71.56 124 LEU A N 1
ATOM 1024 C CA . LEU A 1 124 ? -5.248 -6.865 -6.421 1.00 71.56 124 LEU A CA 1
ATOM 1025 C C . LEU A 1 124 ? -6.275 -6.612 -5.321 1.00 71.56 124 LEU A C 1
ATOM 1027 O O . LEU A 1 124 ? -6.865 -5.537 -5.233 1.00 71.56 124 LEU A O 1
ATOM 1031 N N . LYS A 1 125 ? -6.454 -7.606 -4.451 1.00 72.38 125 LYS A N 1
ATOM 1032 C CA . LYS A 1 125 ? -7.266 -7.510 -3.235 1.00 72.38 125 LYS A CA 1
ATOM 1033 C C . LYS A 1 125 ? -6.338 -7.537 -2.033 1.00 72.38 125 LYS A C 1
ATOM 1035 O O . LYS A 1 125 ? -5.616 -8.512 -1.839 1.00 72.38 125 LYS A O 1
ATOM 1040 N N . LEU A 1 126 ? -6.343 -6.471 -1.246 1.00 77.00 126 LEU A N 1
ATOM 1041 C CA . LEU A 1 126 ? -5.390 -6.254 -0.164 1.00 77.00 126 LEU A CA 1
ATOM 1042 C C . LEU A 1 126 ? -6.137 -6.062 1.161 1.00 77.00 126 LEU A C 1
ATOM 1044 O O . LEU A 1 126 ? -7.062 -5.255 1.223 1.00 77.00 126 LEU A O 1
ATOM 1048 N N . PRO A 1 127 ? -5.777 -6.778 2.236 1.00 78.69 127 PRO A N 1
ATOM 1049 C CA . PRO A 1 127 ? -6.417 -6.588 3.528 1.00 78.69 127 PRO A CA 1
ATOM 1050 C C . PRO A 1 127 ? -5.973 -5.262 4.163 1.00 78.69 127 PRO A C 1
ATOM 1052 O O . PRO A 1 127 ? -4.781 -4.965 4.250 1.00 78.69 127 PRO A O 1
ATOM 1055 N N . VAL A 1 128 ? -6.931 -4.482 4.657 1.00 82.31 128 VAL A N 1
ATOM 1056 C CA . VAL A 1 128 ? -6.694 -3.260 5.437 1.00 82.31 128 VAL A CA 1
ATOM 1057 C C . VAL A 1 128 ? -7.433 -3.318 6.762 1.00 82.31 128 VAL A C 1
ATOM 1059 O O . VAL A 1 128 ? -8.496 -3.926 6.883 1.00 82.31 128 VAL A O 1
ATOM 1062 N N . LYS A 1 129 ? -6.885 -2.667 7.783 1.00 83.62 129 LYS A N 1
ATOM 1063 C CA . LYS A 1 129 ? -7.502 -2.593 9.107 1.00 83.62 129 LYS A CA 1
ATOM 1064 C C . LYS A 1 129 ? -8.129 -1.228 9.319 1.00 83.62 129 LYS A C 1
ATOM 1066 O O . LYS A 1 129 ? -7.440 -0.223 9.208 1.00 83.62 129 LYS A O 1
ATOM 1071 N N . LYS A 1 130 ? -9.396 -1.179 9.720 1.00 79.62 130 LYS A N 1
ATOM 1072 C CA . LYS A 1 130 ? -9.999 0.051 10.245 1.00 79.62 130 LYS A CA 1
ATOM 1073 C C . LYS A 1 130 ? -9.508 0.289 11.677 1.00 79.62 130 LYS A C 1
ATOM 1075 O O . LYS A 1 130 ? -9.492 -0.627 12.494 1.00 79.62 130 LYS A O 1
ATOM 1080 N N . LEU A 1 131 ? -9.084 1.513 11.960 1.00 82.00 131 LEU A N 1
ATOM 1081 C CA . LEU A 1 131 ? -8.553 1.960 13.247 1.00 82.00 131 LEU A CA 1
ATOM 1082 C C . LEU A 1 131 ? -9.615 2.651 14.124 1.00 82.00 131 LEU A C 1
ATOM 1084 O O . LEU A 1 131 ? -9.358 2.885 15.300 1.00 82.00 131 LEU A O 1
ATOM 1088 N N . SER A 1 132 ? -10.797 2.970 13.582 1.00 71.25 132 SER A N 1
ATOM 1089 C CA . SER A 1 132 ? -11.878 3.628 14.331 1.00 71.25 132 SER A CA 1
ATOM 1090 C C . SER A 1 132 ? -12.689 2.636 15.193 1.00 71.25 132 SER A C 1
ATOM 1092 O O . SER A 1 132 ? -13.039 1.569 14.683 1.00 71.25 132 SER A O 1
ATOM 1094 N N . PRO A 1 133 ? -13.033 2.988 16.450 1.00 60.84 133 PRO A N 1
ATOM 1095 C CA . PRO A 1 133 ? -13.716 2.099 17.400 1.00 60.84 133 PRO A CA 1
ATOM 1096 C C . PRO A 1 133 ? -15.220 1.909 17.140 1.00 60.84 133 PRO A C 1
ATOM 1098 O O . PRO A 1 133 ? -15.766 0.870 17.498 1.00 60.84 133 PRO A O 1
ATOM 1101 N N . ASP A 1 134 ? -15.886 2.865 16.489 1.00 58.81 134 ASP A N 1
ATOM 1102 C CA . ASP A 1 134 ? -17.338 2.832 16.305 1.00 58.81 134 ASP A CA 1
ATOM 1103 C C . ASP A 1 134 ? -17.700 2.245 14.934 1.00 58.81 134 ASP A C 1
ATOM 1105 O O . ASP A 1 134 ? -17.535 2.933 13.923 1.00 58.81 134 ASP A O 1
ATOM 1109 N N . PHE A 1 135 ? -18.187 0.995 14.862 1.00 52.38 135 PHE A N 1
ATOM 1110 C CA . PHE A 1 135 ? -19.118 0.587 13.793 1.00 52.38 135 PHE A CA 1
ATOM 1111 C C . PHE A 1 135 ? -19.844 -0.757 14.035 1.00 52.38 135 PHE A C 1
ATOM 1113 O O . PHE A 1 135 ? -19.272 -1.641 14.676 1.00 52.38 135 PHE A O 1
ATOM 1120 N N . PRO A 1 136 ? -21.063 -0.949 13.475 1.00 47.62 136 PRO A N 1
ATOM 1121 C CA . PRO A 1 136 ? -21.829 -2.193 13.574 1.00 47.62 136 PRO A CA 1
ATOM 1122 C C . PRO A 1 136 ? -21.242 -3.357 12.751 1.00 47.62 136 PRO A C 1
ATOM 1124 O O . PRO A 1 136 ? -20.528 -3.178 11.763 1.00 47.62 136 PRO A O 1
ATOM 1127 N N . GLU A 1 137 ? -21.593 -4.580 13.150 1.00 48.00 137 GLU A N 1
ATOM 1128 C CA . GLU A 1 137 ? -21.026 -5.856 12.682 1.00 48.00 137 GLU A CA 1
ATOM 1129 C C . GLU A 1 137 ? -21.315 -6.229 11.213 1.00 48.00 137 GLU A C 1
ATOM 1131 O O . GLU A 1 137 ? -20.717 -7.164 10.689 1.00 48.00 137 GLU A O 1
ATOM 1136 N N . THR A 1 138 ? -22.144 -5.489 10.476 1.00 43.44 138 THR A N 1
ATOM 1137 C CA . THR A 1 138 ? -22.674 -5.950 9.179 1.00 43.44 138 THR A CA 1
ATOM 1138 C C . THR A 1 138 ? -22.189 -5.101 8.003 1.00 43.44 138 THR A C 1
ATOM 1140 O O . THR A 1 138 ? -22.592 -3.949 7.873 1.00 43.44 138 THR A O 1
ATOM 1143 N N . GLY A 1 139 ? -21.343 -5.674 7.139 1.00 45.28 139 GLY A N 1
ATOM 1144 C CA . GLY A 1 139 ? -20.928 -5.056 5.873 1.00 45.28 139 GLY A CA 1
ATOM 1145 C C . GLY A 1 139 ? -19.576 -5.560 5.357 1.00 45.28 139 GLY A C 1
ATOM 1146 O O . GLY A 1 139 ? -18.555 -5.384 6.024 1.00 45.28 139 GLY A O 1
ATOM 1147 N N . ASP A 1 140 ? -19.567 -6.168 4.172 1.00 46.38 140 ASP A N 1
ATOM 1148 C CA . ASP A 1 140 ? -18.362 -6.376 3.365 1.00 46.38 140 ASP A CA 1
ATOM 1149 C C . ASP A 1 140 ? -18.113 -5.093 2.557 1.00 46.38 140 ASP A C 1
ATOM 1151 O O . ASP A 1 140 ? -18.549 -4.963 1.414 1.00 46.38 140 ASP A O 1
ATOM 1155 N N . GLU A 1 141 ? -17.493 -4.084 3.175 1.00 52.09 141 GLU A N 1
ATOM 1156 C CA . GLU A 1 141 ? -17.127 -2.849 2.471 1.00 52.09 141 GLU A CA 1
ATOM 1157 C C . GLU A 1 141 ? -15.776 -3.015 1.769 1.00 52.09 141 GLU A C 1
ATOM 1159 O O . GLU A 1 141 ? -14.778 -3.417 2.378 1.00 52.09 141 GLU A O 1
ATOM 1164 N N . PHE A 1 142 ? -15.750 -2.678 0.477 1.00 55.72 142 PHE A N 1
ATOM 1165 C CA . PHE A 1 142 ? -14.549 -2.701 -0.346 1.00 55.72 142 PHE A CA 1
ATOM 1166 C C . PHE A 1 142 ? -14.106 -1.279 -0.687 1.00 55.72 142 PHE A C 1
ATOM 1168 O O . PHE A 1 142 ? -14.917 -0.448 -1.092 1.00 55.72 142 PHE A O 1
ATOM 1175 N N . LEU A 1 143 ? -12.809 -1.010 -0.573 1.00 59.78 143 LEU A N 1
ATOM 1176 C CA . LEU A 1 143 ? -12.207 0.280 -0.919 1.00 59.78 143 LEU A CA 1
ATOM 1177 C C . LEU A 1 143 ? -11.537 0.160 -2.293 1.00 59.78 143 LEU A C 1
ATOM 1179 O O . LEU A 1 143 ? -10.760 -0.766 -2.488 1.00 59.78 143 LEU A O 1
ATOM 1183 N N . LEU A 1 144 ? -11.829 1.049 -3.247 1.00 60.12 144 LEU A N 1
ATOM 1184 C CA . LEU A 1 144 ? -11.228 1.014 -4.590 1.00 60.12 144 LEU A CA 1
ATOM 1185 C C . LEU A 1 144 ? -10.093 2.046 -4.708 1.00 60.12 144 LEU A C 1
ATOM 1187 O O . LEU A 1 144 ? -10.267 3.192 -4.290 1.00 60.12 144 LEU A O 1
ATOM 1191 N N . ILE A 1 145 ? -8.949 1.660 -5.284 1.00 63.38 145 ILE A N 1
ATOM 1192 C CA . ILE A 1 145 ? -7.870 2.578 -5.699 1.00 63.38 145 ILE A CA 1
ATOM 1193 C C . ILE A 1 145 ? -7.388 2.195 -7.095 1.00 63.38 145 ILE A C 1
ATOM 1195 O O . ILE A 1 145 ? -7.186 1.018 -7.378 1.00 63.38 145 ILE A O 1
ATOM 1199 N N . ASN A 1 146 ? -7.123 3.190 -7.936 1.00 64.25 146 ASN A N 1
ATOM 1200 C CA . ASN A 1 146 ? -6.438 2.999 -9.211 1.00 64.25 146 ASN A CA 1
ATOM 1201 C C . ASN A 1 146 ? -4.971 3.422 -9.078 1.00 64.25 146 ASN A C 1
ATOM 1203 O O . ASN A 1 146 ? -4.704 4.596 -8.827 1.00 64.25 146 ASN A O 1
ATOM 1207 N N . VAL A 1 147 ? -4.036 2.484 -9.230 1.00 61.50 147 VAL A N 1
ATOM 1208 C CA . VAL A 1 147 ? -2.589 2.715 -9.109 1.00 61.50 147 VAL A CA 1
ATOM 1209 C C . VAL A 1 147 ? -1.908 2.459 -10.448 1.00 61.50 147 VAL A C 1
ATOM 1211 O O . VAL A 1 147 ? -2.164 1.446 -11.090 1.00 61.50 147 VAL A O 1
ATOM 1214 N N . LEU A 1 148 ? -1.011 3.359 -10.832 1.00 62.16 148 LEU A N 1
ATOM 1215 C CA . LEU A 1 148 ? -0.146 3.231 -12.003 1.00 62.16 148 LEU A CA 1
ATOM 1216 C C . LEU A 1 148 ? 1.222 2.670 -11.596 1.00 62.16 148 LEU A C 1
ATOM 1218 O O . LEU A 1 148 ? 1.697 2.956 -10.494 1.00 62.16 148 LEU A O 1
ATOM 1222 N N . ARG A 1 149 ? 1.851 1.871 -12.454 1.00 57.81 149 ARG A N 1
ATOM 1223 C CA . ARG A 1 149 ? 3.227 1.386 -12.290 1.00 57.81 149 ARG A CA 1
ATOM 1224 C C . ARG A 1 149 ? 4.062 1.692 -13.510 1.00 57.81 149 ARG A C 1
ATOM 1226 O O . ARG A 1 149 ? 3.551 1.491 -14.629 1.00 57.81 149 ARG A O 1
#